Protein AF-A0A0F9SV76-F1 (afdb_monomer)

Solvent-accessible surface area (backbone atoms only — not comparable to full-atom values): 3462 Å² total; per-residue (Å²): 132,55,71,67,61,51,52,50,51,53,50,53,52,44,55,70,33,72,67,34,45,51,50,48,52,55,36,48,77,73,68,39,55,69,60,48,35,53,51,34,24,68,77,64,75,29,67,68,60,18,49,52,49,54,52,59,59,53,75,76,112

pLDDT: mean 92.3, std 4.45, range [73.25, 97.0]

Foldseek 3Di:
DDPVVVVLVVLLVQCPDPNVVVVLLVCLVVPVLVVQLVSQCSNPVDSVRSVVVSVVSVVVD

Organism: NCBI:txid412755

Sequence (61 aa):
MDEFTLDWIIKMNFWNSHEGKEVLLCMLSQGYEGEVFAISLFLYSSAFAAHDIIKGLRELF

Radius of gyration: 12.2 Å; Cα contacts (8 Å, |Δi|>4): 38; chains: 1; bounding box: 29×22×34 Å

Structure (mmCIF, N/CA/C/O backbone):
data_AF-A0A0F9SV76-F1
#
_entry.id   AF-A0A0F9SV76-F1
#
loop_
_atom_site.group_PDB
_atom_site.id
_atom_site.type_symbol
_atom_site.label_atom_id
_atom_site.label_alt_id
_atom_site.label_comp_id
_atom_site.label_asym_id
_atom_site.label_entity_id
_atom_site.label_seq_id
_atom_site.pdbx_PDB_ins_code
_atom_site.Cartn_x
_atom_site.Cartn_y
_atom_site.Cartn_z
_atom_site.occupancy
_atom_site.B_iso_or_equiv
_atom_site.auth_seq_id
_atom_site.auth_comp_id
_atom_site.auth_asym_id
_atom_site.auth_atom_id
_atom_site.pdbx_PDB_model_num
ATOM 1 N N . MET A 1 1 ? 16.227 -2.982 -19.288 1.00 81.88 1 MET A N 1
ATOM 2 C CA . MET A 1 1 ? 15.199 -3.131 -18.243 1.00 81.88 1 MET A CA 1
ATOM 3 C C . MET A 1 1 ? 13.929 -3.507 -18.966 1.00 81.88 1 MET A C 1
ATOM 5 O O . MET A 1 1 ? 13.590 -2.817 -19.920 1.00 81.88 1 MET A O 1
ATOM 9 N N . ASP A 1 2 ? 13.342 -4.645 -18.630 1.00 96.00 2 ASP A N 1
ATOM 10 C CA . ASP A 1 2 ? 12.074 -5.079 -19.213 1.00 96.00 2 ASP A CA 1
ATOM 11 C C . ASP A 1 2 ? 10.911 -4.210 -18.705 1.00 96.00 2 ASP A C 1
ATOM 13 O O . ASP A 1 2 ? 11.039 -3.487 -17.713 1.00 96.00 2 ASP A O 1
ATOM 17 N N . GLU A 1 3 ? 9.790 -4.262 -19.421 1.00 95.94 3 GLU A N 1
ATOM 18 C CA . GLU A 1 3 ? 8.605 -3.439 -19.155 1.00 95.94 3 GLU A CA 1
ATOM 19 C C . GLU A 1 3 ? 8.034 -3.678 -17.752 1.00 95.94 3 GLU A C 1
ATOM 21 O O . GLU A 1 3 ? 7.658 -2.725 -17.070 1.00 95.94 3 GLU A O 1
ATOM 26 N N . PHE A 1 4 ? 8.058 -4.929 -17.283 1.00 93.44 4 PHE A N 1
ATOM 27 C CA . PHE A 1 4 ? 7.596 -5.279 -15.944 1.00 93.44 4 PHE A CA 1
ATOM 28 C C . PHE A 1 4 ? 8.468 -4.631 -14.863 1.00 93.44 4 PHE A C 1
ATOM 30 O O . PHE A 1 4 ? 7.939 -4.010 -13.941 1.00 93.44 4 PHE A O 1
ATOM 37 N N . THR A 1 5 ? 9.796 -4.708 -14.988 1.00 94.25 5 THR A N 1
ATOM 38 C CA . THR A 1 5 ? 10.706 -4.065 -14.027 1.00 94.25 5 THR A CA 1
ATOM 39 C C . THR A 1 5 ? 10.508 -2.545 -13.985 1.00 94.25 5 THR A C 1
ATOM 41 O O . THR A 1 5 ? 10.536 -1.954 -12.905 1.00 94.25 5 THR A O 1
ATOM 44 N N . LEU A 1 6 ? 10.273 -1.897 -15.131 1.00 95.25 6 LEU A N 1
ATOM 45 C CA . LEU A 1 6 ? 10.034 -0.451 -15.181 1.00 95.25 6 LEU A CA 1
ATOM 46 C C . LEU A 1 6 ? 8.717 -0.061 -14.491 1.00 95.25 6 LEU A C 1
ATOM 48 O O . LEU A 1 6 ? 8.708 0.855 -13.667 1.00 95.25 6 LEU A O 1
ATOM 52 N N . ASP A 1 7 ? 7.627 -0.767 -14.793 1.00 94.06 7 ASP A N 1
ATOM 53 C CA . ASP A 1 7 ? 6.319 -0.552 -14.161 1.00 94.06 7 ASP A CA 1
ATOM 54 C C . ASP A 1 7 ? 6.380 -0.786 -12.644 1.00 94.06 7 ASP A C 1
ATOM 56 O O . ASP A 1 7 ? 5.862 0.014 -11.859 1.00 94.06 7 ASP A O 1
ATOM 60 N N . TRP A 1 8 ? 7.100 -1.828 -12.215 1.00 92.50 8 TRP A N 1
ATOM 61 C CA . TRP A 1 8 ? 7.324 -2.116 -10.802 1.00 92.50 8 TRP A CA 1
ATOM 62 C C . TRP A 1 8 ? 8.028 -0.955 -10.087 1.00 92.50 8 TRP A C 1
ATOM 64 O O . TRP A 1 8 ? 7.553 -0.502 -9.046 1.00 92.50 8 TRP A O 1
ATOM 74 N N . ILE A 1 9 ? 9.107 -0.412 -10.665 1.00 94.75 9 ILE A N 1
ATOM 75 C CA . ILE A 1 9 ? 9.834 0.735 -10.093 1.00 94.75 9 ILE A CA 1
ATOM 76 C C . ILE A 1 9 ? 8.932 1.970 -10.000 1.00 94.7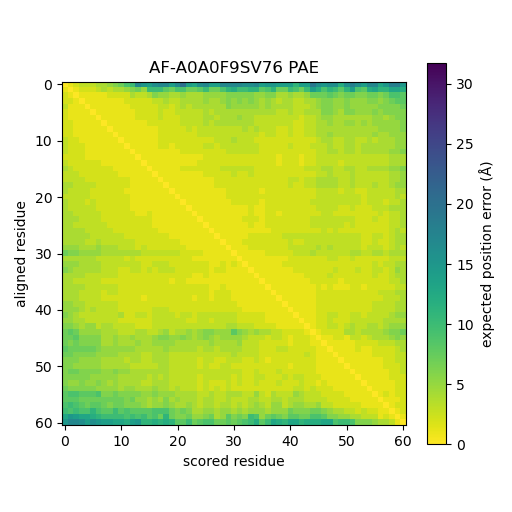5 9 ILE A C 1
ATOM 78 O O . ILE A 1 9 ? 8.920 2.638 -8.966 1.00 94.75 9 ILE A O 1
ATOM 82 N N . ILE A 1 10 ? 8.166 2.279 -11.050 1.00 95.56 10 ILE A N 1
ATOM 83 C CA . ILE A 1 10 ? 7.263 3.441 -11.066 1.00 95.56 10 ILE A CA 1
ATOM 84 C C . ILE A 1 10 ? 6.221 3.324 -9.950 1.00 95.56 10 ILE A C 1
ATOM 86 O O . ILE A 1 10 ? 6.043 4.268 -9.177 1.00 95.56 10 ILE A O 1
ATOM 90 N N . LYS A 1 11 ? 5.579 2.159 -9.817 1.00 94.12 11 LYS A N 1
ATOM 91 C CA . LYS A 1 11 ? 4.590 1.900 -8.762 1.00 94.12 11 LYS A CA 1
ATOM 92 C C . LYS A 1 11 ? 5.206 1.993 -7.372 1.00 94.12 11 LYS A C 1
ATOM 94 O O . LYS A 1 11 ? 4.638 2.653 -6.506 1.00 94.12 11 LYS A O 1
ATOM 99 N N . MET A 1 12 ? 6.373 1.385 -7.161 1.00 93.81 12 MET A N 1
ATOM 100 C CA . MET A 1 12 ? 7.088 1.459 -5.883 1.00 93.81 12 MET A CA 1
ATOM 101 C C . MET A 1 12 ? 7.446 2.900 -5.516 1.00 93.81 12 MET A C 1
ATOM 103 O O . MET A 1 12 ? 7.272 3.294 -4.364 1.00 93.81 12 MET A O 1
ATOM 107 N N . ASN A 1 13 ? 7.910 3.696 -6.481 1.00 96.25 13 ASN A N 1
ATOM 108 C CA . ASN A 1 13 ? 8.254 5.097 -6.254 1.00 96.25 13 ASN A CA 1
ATOM 109 C C . ASN A 1 13 ? 7.026 5.931 -5.889 1.00 96.25 13 ASN A C 1
ATOM 111 O O . ASN A 1 13 ? 7.086 6.700 -4.934 1.00 96.25 13 ASN A O 1
ATOM 115 N N . PHE A 1 14 ? 5.915 5.760 -6.610 1.00 96.81 14 PHE A N 1
ATOM 116 C CA . PHE A 1 14 ? 4.677 6.481 -6.326 1.00 96.81 14 PHE A CA 1
ATOM 117 C C . PHE A 1 14 ? 4.132 6.140 -4.938 1.00 96.81 14 PHE A C 1
ATOM 119 O O . PHE A 1 14 ? 3.925 7.026 -4.119 1.00 96.81 14 PHE A O 1
ATOM 126 N N . TRP A 1 15 ? 3.955 4.858 -4.623 1.00 94.69 15 TRP A N 1
ATOM 127 C CA . TRP A 1 15 ? 3.347 4.458 -3.353 1.00 94.69 15 TRP A CA 1
ATOM 128 C C . TRP A 1 15 ? 4.218 4.761 -2.123 1.00 94.69 15 TRP A C 1
ATOM 130 O O . TRP A 1 15 ? 3.692 4.902 -1.021 1.00 94.69 15 TRP A O 1
ATOM 140 N N . ASN A 1 16 ? 5.536 4.904 -2.296 1.00 92.00 16 ASN A N 1
ATOM 141 C CA . ASN A 1 16 ? 6.431 5.378 -1.237 1.00 92.00 16 ASN A CA 1
ATOM 142 C C . ASN A 1 16 ? 6.532 6.911 -1.147 1.00 92.00 16 ASN A C 1
ATOM 144 O O . ASN A 1 16 ? 7.084 7.413 -0.158 1.00 92.00 16 ASN A O 1
ATOM 148 N N . SER A 1 17 ? 6.016 7.648 -2.137 1.00 96.50 17 SER A N 1
ATOM 149 C CA . SER A 1 17 ? 5.994 9.110 -2.132 1.00 96.50 17 SER A CA 1
ATOM 150 C C . SER A 1 17 ? 5.041 9.654 -1.064 1.00 96.50 17 SER A C 1
ATOM 152 O O . SER A 1 17 ? 4.288 8.916 -0.423 1.00 96.50 17 SER A O 1
ATOM 154 N N . HIS A 1 18 ? 5.102 10.964 -0.831 1.00 96.06 18 HIS A N 1
ATOM 155 C CA . HIS A 1 18 ? 4.183 11.623 0.090 1.00 96.06 18 HIS A CA 1
ATOM 156 C C . HIS A 1 18 ? 2.738 11.521 -0.412 1.00 96.06 18 HIS A C 1
ATOM 158 O O . HIS A 1 18 ? 1.862 11.075 0.322 1.00 96.06 18 HIS A O 1
ATOM 164 N N . GLU A 1 19 ? 2.529 11.820 -1.691 1.00 97.00 19 GLU A N 1
ATOM 165 C CA . GLU A 1 19 ? 1.240 11.779 -2.375 1.00 97.00 19 GLU A CA 1
ATOM 166 C C . GLU A 1 19 ? 0.649 10.364 -2.368 1.00 97.00 19 GLU A C 1
ATOM 168 O O . GLU A 1 19 ? -0.530 10.185 -2.072 1.00 97.00 19 GLU A O 1
ATOM 173 N N . GLY A 1 20 ? 1.468 9.335 -2.624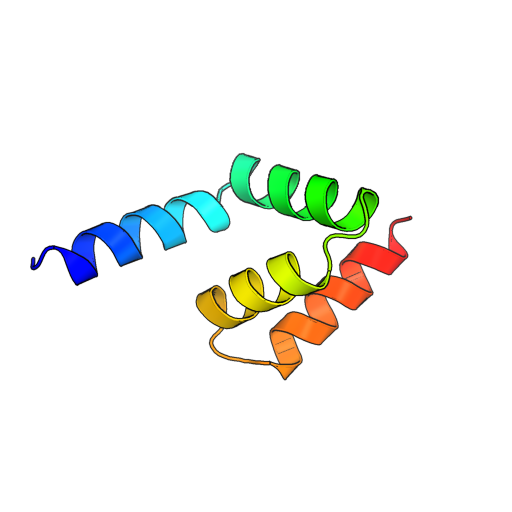 1.00 96.31 20 GLY A N 1
ATOM 174 C CA . GLY A 1 20 ? 1.027 7.943 -2.534 1.00 96.31 20 GLY A CA 1
ATOM 175 C C . GLY A 1 20 ? 0.514 7.586 -1.137 1.00 96.31 20 GLY A C 1
ATOM 176 O O . GLY A 1 20 ? -0.530 6.948 -1.003 1.00 96.31 20 GLY A O 1
ATOM 177 N N . LYS A 1 21 ? 1.192 8.054 -0.083 1.00 92.25 21 LYS A N 1
ATOM 178 C CA . LYS A 1 21 ? 0.757 7.847 1.308 1.00 92.25 21 LYS A CA 1
ATOM 179 C C . LYS A 1 21 ? -0.529 8.604 1.637 1.00 92.25 21 LYS A C 1
ATOM 181 O O . LYS A 1 21 ? -1.383 8.050 2.326 1.00 92.25 21 LYS A O 1
ATOM 186 N N . GLU A 1 22 ? -0.701 9.825 1.135 1.00 95.31 22 GLU A N 1
ATOM 187 C CA . GLU A 1 22 ? -1.954 10.577 1.288 1.00 95.31 22 GLU A CA 1
ATOM 188 C C . GLU A 1 22 ? -3.133 9.866 0.615 1.00 95.31 22 GLU A C 1
ATOM 190 O O . GLU A 1 22 ? -4.214 9.776 1.200 1.00 95.31 22 GLU A O 1
ATOM 195 N N . VAL A 1 23 ? -2.923 9.286 -0.572 1.00 95.75 23 VAL A N 1
ATOM 196 C CA . VAL A 1 23 ? -3.938 8.467 -1.248 1.00 95.75 23 VAL A CA 1
ATOM 197 C C . VAL A 1 23 ? -4.316 7.256 -0.396 1.00 95.75 23 VAL A C 1
ATOM 199 O O . VAL A 1 23 ? -5.505 7.012 -0.207 1.00 95.75 23 VAL A O 1
ATOM 202 N N . LEU A 1 24 ? -3.344 6.537 0.180 1.00 93.00 24 LEU A N 1
ATOM 203 C CA . LEU A 1 24 ? -3.627 5.399 1.066 1.00 93.00 24 LEU A CA 1
ATOM 204 C C . LEU A 1 24 ? -4.457 5.811 2.292 1.00 93.00 24 LEU A C 1
ATOM 206 O O . LEU A 1 24 ? -5.427 5.134 2.629 1.00 93.00 24 LEU A O 1
ATOM 210 N N . LEU A 1 25 ? -4.129 6.941 2.924 1.00 92.62 25 LEU A N 1
ATOM 211 C CA . LEU A 1 25 ? -4.905 7.491 4.043 1.00 92.62 25 LEU A CA 1
ATOM 212 C C . LEU A 1 25 ? -6.340 7.840 3.630 1.00 92.62 25 LEU A C 1
ATOM 214 O O . LEU A 1 25 ? -7.289 7.527 4.348 1.00 92.62 25 LEU A O 1
ATOM 218 N N . CYS A 1 26 ? -6.503 8.461 2.463 1.00 94.38 26 CYS A N 1
ATOM 219 C CA . CYS A 1 26 ? -7.803 8.832 1.913 1.00 94.38 26 CYS A CA 1
ATOM 220 C C . CYS A 1 2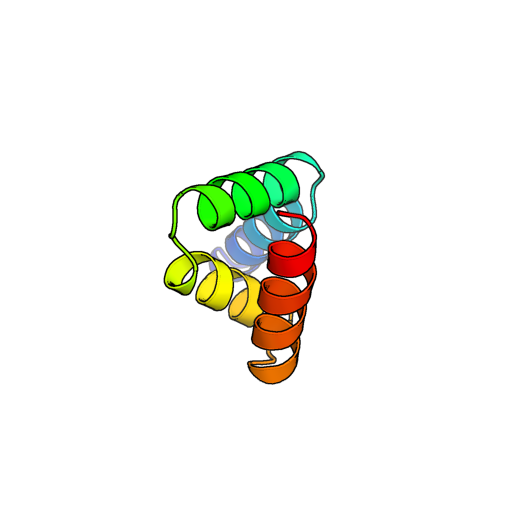6 ? -8.654 7.603 1.551 1.00 94.38 26 CYS A C 1
ATOM 222 O O . CYS A 1 26 ? -9.865 7.595 1.761 1.00 94.38 26 CYS A O 1
ATOM 224 N N . MET A 1 27 ? -8.034 6.542 1.032 1.00 94.62 27 MET A N 1
ATOM 225 C CA . MET A 1 27 ? -8.702 5.269 0.753 1.00 94.62 27 MET A CA 1
ATOM 226 C C . MET A 1 27 ? -9.159 4.587 2.045 1.00 94.62 27 MET A C 1
ATOM 228 O O . MET A 1 27 ? -10.304 4.144 2.133 1.00 94.62 27 MET A O 1
ATOM 232 N N . LEU A 1 28 ? -8.308 4.568 3.076 1.00 92.88 28 LEU A N 1
ATOM 233 C CA . LEU A 1 28 ? -8.676 4.046 4.393 1.00 92.88 28 LEU A CA 1
ATOM 234 C C . LEU A 1 28 ? -9.848 4.815 5.006 1.00 92.88 28 LEU A C 1
ATOM 236 O O . LEU A 1 28 ? -10.810 4.196 5.458 1.00 92.88 28 LEU A O 1
ATOM 240 N N . SER A 1 29 ? -9.817 6.149 4.999 1.00 91.38 29 SER A N 1
ATOM 241 C CA . SER A 1 29 ? -10.902 6.952 5.579 1.00 91.38 29 SER A CA 1
ATOM 242 C C . SER A 1 29 ? -12.249 6.721 4.884 1.00 91.38 29 SER A C 1
ATOM 244 O O . SER A 1 29 ? -13.291 6.813 5.528 1.00 91.38 29 SER A O 1
ATOM 246 N N . GLN A 1 30 ? -12.229 6.339 3.605 1.00 93.94 30 GLN A N 1
ATOM 247 C CA . GLN A 1 30 ? -13.412 6.010 2.808 1.00 93.94 30 GLN A CA 1
ATOM 248 C C . GLN A 1 30 ? -13.864 4.542 2.902 1.00 93.94 30 GLN A C 1
ATOM 250 O O . GLN A 1 30 ? -14.911 4.208 2.352 1.00 93.94 30 GLN A O 1
ATOM 255 N N . GLY A 1 31 ? -13.124 3.673 3.599 1.00 93.25 31 GLY A N 1
ATOM 256 C CA . GLY A 1 31 ? -13.500 2.264 3.779 1.00 93.25 31 GLY A CA 1
ATOM 257 C C . GLY A 1 31 ? -12.971 1.301 2.706 1.00 93.25 31 GLY A C 1
ATOM 258 O O . GLY A 1 31 ? -13.561 0.244 2.493 1.00 93.25 31 GLY A O 1
ATOM 259 N N . TYR A 1 32 ? -11.885 1.661 2.012 1.00 95.94 32 TYR A N 1
ATOM 260 C CA . TYR A 1 32 ? -11.206 0.810 1.022 1.00 95.94 32 TYR A CA 1
ATOM 261 C C . TYR A 1 32 ? -10.017 0.037 1.629 1.00 95.94 32 TYR A C 1
ATOM 263 O O . TYR A 1 32 ? -8.904 0.034 1.095 1.00 95.94 32 TYR A O 1
ATOM 271 N N . GLU A 1 33 ? -10.201 -0.595 2.794 1.00 93.06 33 GLU A N 1
ATOM 272 C CA . GLU A 1 33 ? -9.130 -1.340 3.475 1.00 93.06 33 GLU A CA 1
ATOM 273 C C . GLU A 1 33 ? -8.574 -2.501 2.650 1.00 93.06 33 GLU A C 1
ATOM 275 O O . GLU A 1 33 ? -7.385 -2.800 2.753 1.00 93.06 33 GLU A O 1
ATOM 280 N N . GLY A 1 34 ? -9.408 -3.162 1.844 1.00 94.88 34 GLY A N 1
ATOM 281 C CA . GLY A 1 34 ? -8.983 -4.303 1.032 1.00 94.88 34 GLY A CA 1
ATOM 282 C C . GLY A 1 34 ? -7.950 -3.909 -0.024 1.00 94.88 34 GLY A C 1
ATOM 283 O O . GLY A 1 34 ? -6.936 -4.586 -0.205 1.00 94.88 34 GLY A O 1
ATOM 284 N N . GLU A 1 35 ? -8.168 -2.778 -0.685 1.00 95.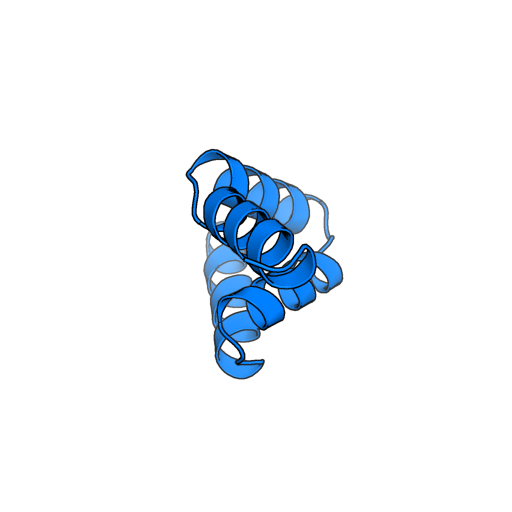69 35 GLU A N 1
ATOM 285 C CA . GLU A 1 35 ? -7.275 -2.222 -1.694 1.00 95.69 35 GLU A CA 1
ATOM 286 C C . GLU A 1 35 ? -5.976 -1.724 -1.063 1.00 95.69 35 GLU A C 1
ATOM 288 O O . GLU A 1 35 ? -4.889 -2.004 -1.573 1.00 95.69 35 GLU A O 1
ATOM 293 N N . VAL A 1 36 ? -6.073 -1.045 0.083 1.00 94.69 36 VAL A N 1
ATOM 294 C CA . VAL A 1 36 ? -4.900 -0.596 0.845 1.00 94.69 36 VAL A CA 1
ATOM 295 C C . VAL A 1 36 ? -4.071 -1.799 1.291 1.00 94.69 36 VAL A C 1
ATOM 297 O O . VAL A 1 36 ? -2.850 -1.783 1.146 1.00 94.69 36 VAL A O 1
ATOM 300 N N . PHE A 1 37 ? -4.714 -2.884 1.732 1.00 95.12 37 PHE A N 1
ATOM 301 C CA . PHE A 1 37 ? -4.030 -4.126 2.086 1.00 95.12 37 PHE A CA 1
ATOM 302 C C . PHE A 1 37 ? -3.286 -4.724 0.896 1.00 95.12 37 PHE A C 1
ATOM 304 O O . PHE A 1 37 ? -2.124 -5.100 1.037 1.00 95.12 37 PHE A O 1
ATOM 311 N N . ALA A 1 38 ? -3.913 -4.785 -0.281 1.00 94.62 38 ALA A N 1
ATOM 312 C CA . ALA A 1 38 ? -3.276 -5.305 -1.488 1.00 94.62 38 ALA A CA 1
ATOM 313 C C . ALA A 1 38 ? -2.048 -4.473 -1.900 1.00 94.62 38 ALA A C 1
ATOM 315 O O . ALA A 1 38 ? -1.007 -5.039 -2.242 1.00 94.62 38 ALA A O 1
ATOM 316 N N . ILE A 1 39 ? -2.134 -3.142 -1.810 1.00 94.12 39 ILE A N 1
ATOM 317 C CA . ILE A 1 39 ? -1.011 -2.240 -2.099 1.00 94.12 39 ILE A CA 1
ATOM 318 C C . ILE A 1 39 ? 0.105 -2.420 -1.066 1.00 94.12 39 ILE A C 1
ATOM 320 O O . ILE A 1 39 ? 1.266 -2.587 -1.436 1.00 94.12 39 ILE A O 1
ATOM 324 N N . SER A 1 40 ? -0.216 -2.443 0.228 1.00 92.56 40 SER A N 1
ATOM 325 C CA . SER A 1 40 ? 0.780 -2.676 1.278 1.00 92.56 40 SER A CA 1
ATOM 326 C C . SER A 1 40 ? 1.424 -4.062 1.159 1.00 92.56 40 SER A C 1
ATOM 328 O O . SER A 1 40 ? 2.633 -4.194 1.333 1.00 92.56 40 SER A O 1
ATOM 330 N N . LEU A 1 41 ? 0.663 -5.095 0.794 1.00 93.25 41 LEU A N 1
ATOM 331 C CA . LEU A 1 41 ? 1.204 -6.427 0.531 1.00 93.25 41 LEU A CA 1
ATOM 332 C C . LEU A 1 41 ? 2.180 -6.407 -0.649 1.00 93.25 41 LEU A C 1
ATOM 334 O O . LEU A 1 41 ? 3.245 -7.009 -0.558 1.00 93.25 41 LEU A O 1
ATOM 338 N N . PHE A 1 42 ? 1.849 -5.690 -1.724 1.00 90.69 42 PHE A N 1
ATOM 339 C CA . PHE A 1 42 ? 2.746 -5.489 -2.861 1.00 90.69 42 PHE A CA 1
ATOM 340 C C . PHE A 1 42 ? 4.049 -4.782 -2.448 1.00 90.69 42 PHE A C 1
ATOM 342 O O . PHE A 1 42 ? 5.132 -5.238 -2.810 1.00 90.69 42 PHE A O 1
ATOM 349 N N . LEU A 1 43 ? 3.958 -3.715 -1.649 1.00 90.88 43 LEU A N 1
ATOM 350 C CA . LEU A 1 43 ? 5.109 -2.917 -1.210 1.00 90.88 43 LEU A CA 1
ATOM 351 C C . LEU A 1 43 ? 6.052 -3.673 -0.269 1.00 90.88 43 LEU A C 1
ATOM 353 O O . LEU A 1 43 ? 7.271 -3.570 -0.394 1.00 90.88 43 LEU A O 1
ATOM 357 N N . TYR A 1 44 ? 5.491 -4.400 0.699 1.00 88.94 44 TYR A N 1
ATOM 358 C CA . TYR A 1 44 ? 6.249 -4.981 1.810 1.00 88.94 44 TYR A CA 1
ATOM 359 C C . TYR A 1 44 ? 6.412 -6.497 1.706 1.00 88.94 44 TYR A C 1
ATOM 361 O O . TYR A 1 44 ? 7.100 -7.091 2.534 1.00 88.94 44 TYR A O 1
ATOM 369 N N . SER A 1 45 ? 5.775 -7.135 0.716 1.00 91.25 45 SER A N 1
ATOM 370 C CA . SER A 1 45 ? 5.779 -8.593 0.513 1.00 91.25 45 SER A CA 1
ATOM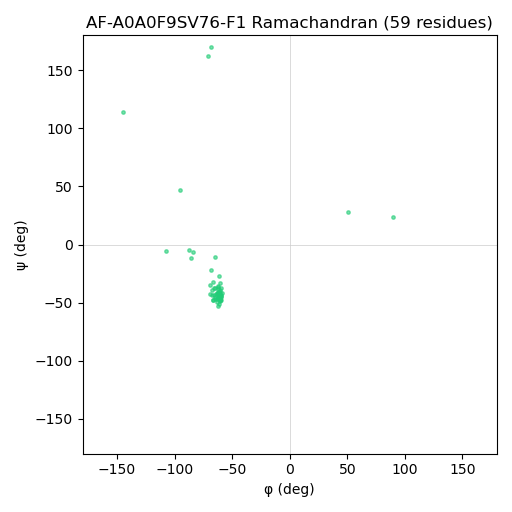 371 C C . SER A 1 45 ? 5.419 -9.384 1.780 1.00 91.25 45 SER A C 1
ATOM 373 O O . SER A 1 45 ? 5.854 -10.518 1.971 1.00 91.25 45 SER A O 1
ATOM 375 N N . SER A 1 46 ? 4.633 -8.775 2.671 1.00 94.12 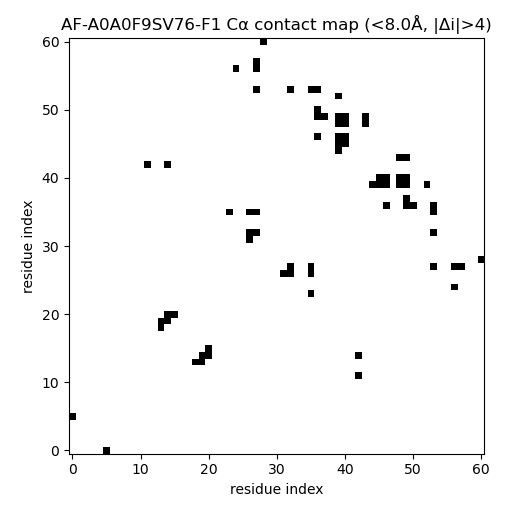46 SER A N 1
ATOM 376 C CA . SER A 1 46 ? 4.268 -9.328 3.971 1.00 94.12 46 SER A CA 1
ATOM 377 C C . SER A 1 46 ? 2.846 -8.928 4.331 1.00 94.12 46 SER A C 1
ATOM 379 O O . SER A 1 46 ? 2.551 -7.760 4.582 1.00 94.12 46 SER A O 1
ATOM 381 N N . ALA A 1 47 ? 1.966 -9.928 4.390 1.00 90.75 47 ALA A N 1
ATOM 382 C CA . ALA A 1 47 ? 0.581 -9.757 4.820 1.00 90.75 47 ALA A CA 1
ATOM 383 C C . ALA A 1 47 ? 0.493 -9.274 6.273 1.00 90.75 47 ALA A C 1
ATOM 385 O O . ALA A 1 47 ? -0.367 -8.463 6.604 1.00 90.75 47 ALA A O 1
ATOM 386 N N . PHE A 1 48 ? 1.413 -9.737 7.124 1.00 92.81 48 PHE A N 1
ATOM 387 C CA . PHE A 1 48 ? 1.500 -9.300 8.513 1.00 92.81 48 PHE A CA 1
ATOM 388 C C . PHE A 1 48 ? 1.830 -7.805 8.602 1.00 92.81 48 PHE A C 1
ATOM 390 O O . PHE A 1 48 ? 1.103 -7.053 9.244 1.00 92.81 48 PHE A O 1
ATOM 397 N N . ALA A 1 49 ? 2.858 -7.353 7.875 1.00 90.81 49 ALA A N 1
ATOM 398 C CA . ALA A 1 49 ? 3.225 -5.937 7.850 1.00 90.81 49 ALA A CA 1
ATOM 399 C C . ALA A 1 49 ? 2.103 -5.065 7.262 1.00 90.81 49 ALA A C 1
ATOM 401 O O . ALA A 1 49 ? 1.806 -4.003 7.799 1.00 90.81 49 ALA A O 1
ATOM 402 N N . ALA A 1 50 ? 1.450 -5.525 6.190 1.00 91.25 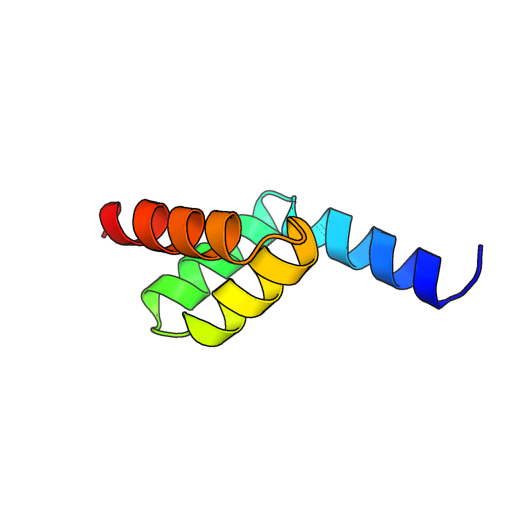50 ALA A N 1
ATOM 403 C CA . ALA A 1 50 ? 0.324 -4.820 5.583 1.00 91.25 50 ALA A CA 1
ATOM 404 C C . ALA A 1 50 ? -0.842 -4.630 6.566 1.00 91.25 50 ALA A C 1
ATOM 406 O O . ALA A 1 50 ? -1.386 -3.532 6.679 1.00 91.25 50 ALA A O 1
ATOM 407 N N . HIS A 1 51 ? -1.190 -5.681 7.310 1.00 92.94 51 HIS A N 1
ATOM 408 C CA . HIS A 1 51 ? -2.232 -5.623 8.328 1.00 92.94 51 HIS A CA 1
ATOM 409 C C . HIS A 1 51 ? -1.883 -4.642 9.460 1.00 92.94 51 HIS A C 1
ATOM 411 O O . HIS A 1 51 ? -2.714 -3.811 9.827 1.00 92.94 51 HIS A O 1
ATOM 417 N N . ASP A 1 52 ? -0.655 -4.695 9.982 1.00 92.25 52 ASP A N 1
ATOM 418 C CA . ASP A 1 52 ? -0.214 -3.811 11.067 1.00 92.25 52 ASP A CA 1
ATOM 419 C C . ASP A 1 52 ? -0.176 -2.339 10.648 1.00 92.25 52 ASP A C 1
ATOM 421 O O . ASP A 1 52 ? -0.573 -1.470 11.424 1.00 92.25 52 ASP A O 1
ATOM 425 N N . ILE A 1 53 ? 0.227 -2.051 9.407 1.00 87.69 53 ILE A N 1
ATOM 426 C CA . ILE A 1 53 ? 0.184 -0.695 8.848 1.00 87.69 53 ILE A CA 1
ATOM 427 C C . ILE A 1 53 ? -1.255 -0.187 8.804 1.00 87.69 53 ILE A C 1
ATOM 429 O O . ILE A 1 53 ? -1.528 0.895 9.313 1.00 87.69 53 ILE A O 1
ATOM 433 N N . ILE A 1 54 ? -2.189 -0.960 8.245 1.00 90.44 54 ILE A N 1
ATOM 434 C CA . ILE A 1 54 ? -3.598 -0.550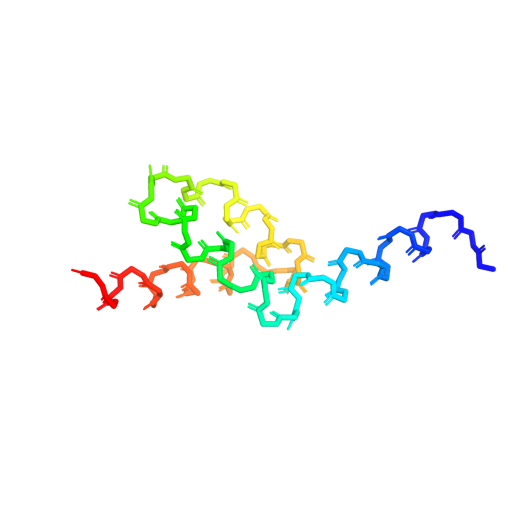 8.161 1.00 90.44 54 ILE A CA 1
ATOM 435 C C . ILE A 1 54 ? -4.180 -0.302 9.547 1.00 90.44 54 ILE A C 1
ATOM 437 O O . ILE A 1 54 ? -4.845 0.712 9.762 1.00 90.44 54 ILE A O 1
ATOM 441 N N . LYS A 1 55 ? -3.905 -1.201 10.496 1.00 91.25 55 LYS A N 1
ATOM 442 C CA . LYS A 1 55 ? -4.355 -1.051 11.878 1.00 91.25 55 LYS A CA 1
ATOM 443 C C . LYS A 1 55 ? -3.794 0.225 12.510 1.00 91.25 55 LYS A C 1
ATOM 445 O O . LYS A 1 55 ? -4.566 1.010 13.048 1.00 91.25 55 LYS A O 1
ATOM 450 N N . GLY A 1 56 ? -2.488 0.461 12.390 1.00 89.06 56 GLY A N 1
ATOM 451 C CA . GLY A 1 56 ? -1.848 1.665 12.925 1.00 89.06 56 GLY A CA 1
ATOM 452 C C . GLY A 1 56 ? -2.368 2.954 12.284 1.00 89.06 56 GLY A C 1
ATOM 453 O O . GLY A 1 56 ? -2.552 3.953 12.969 1.00 89.06 56 GLY A O 1
ATOM 454 N N . LEU A 1 57 ? -2.673 2.934 10.984 1.00 83.75 57 LEU A N 1
ATOM 455 C CA . LEU A 1 57 ? -3.284 4.072 10.295 1.00 83.75 57 LEU A CA 1
ATOM 456 C C . LEU A 1 57 ? -4.733 4.315 10.740 1.00 83.75 57 LEU A C 1
ATOM 458 O O . LEU A 1 57 ? -5.150 5.466 10.832 1.00 83.75 57 LEU A O 1
ATOM 462 N N . ARG A 1 58 ? -5.499 3.259 11.042 1.00 84.31 58 ARG A N 1
ATOM 463 C CA . ARG A 1 58 ? -6.864 3.368 11.583 1.00 84.31 58 ARG A CA 1
ATOM 464 C C . ARG A 1 58 ? -6.896 3.969 12.987 1.00 84.31 58 ARG A C 1
ATOM 466 O O . ARG A 1 58 ? -7.834 4.690 13.276 1.00 84.31 58 ARG A O 1
ATOM 473 N N . GLU A 1 59 ? -5.881 3.733 13.817 1.00 86.81 59 GLU A N 1
ATOM 474 C CA . GLU A 1 59 ? -5.774 4.326 15.163 1.00 86.81 59 GLU A CA 1
ATOM 475 C C . GLU A 1 59 ? -5.613 5.863 15.152 1.00 86.81 59 GLU A C 1
ATOM 477 O O . GLU A 1 59 ? -5.730 6.499 16.198 1.00 86.81 59 GLU A O 1
ATOM 482 N N . LEU A 1 60 ? -5.362 6.475 13.986 1.00 76.81 60 LEU A N 1
ATOM 483 C CA . LEU A 1 60 ? -5.290 7.931 13.811 1.00 76.81 60 LEU A CA 1
ATOM 484 C C . LEU A 1 60 ? -6.663 8.604 13.602 1.00 76.81 60 LEU A C 1
ATOM 486 O O . LEU A 1 60 ? -6.713 9.835 13.547 1.00 76.81 60 LEU A O 1
ATOM 490 N N . PHE A 1 61 ? -7.745 7.829 13.463 1.00 73.25 61 PHE A N 1
ATOM 491 C CA . PHE A 1 61 ? -9.117 8.294 13.218 1.00 73.25 61 PHE A CA 1
ATOM 492 C C . PHE A 1 61 ? -10.066 7.837 14.331 1.00 73.25 61 PHE A C 1
ATOM 494 O O . PHE A 1 61 ? -10.991 8.617 14.650 1.00 73.25 61 PHE A O 1
#

Nearest PDB structures (foldseek):
  8a98-assembly1_i  TM=6.392E-01  e=1.675E+00  Leishmania major strain Friedlin
  8qie-assembly1_i  TM=6.388E-01  e=1.779E+00  Leishmania major strain Friedlin
  6z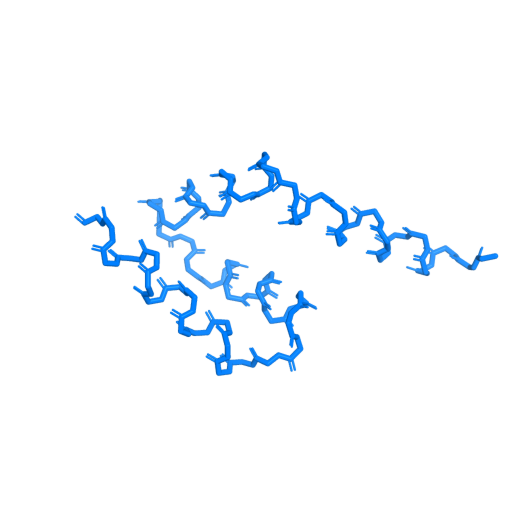j3-assembly1_Lx  TM=6.510E-01  e=2.132E+00  Euglena gracilis
  9cai-assembly1_Ci  TM=6.455E-01  e=3.458E+00  Caenorhabditis elegans
  7oyc-assembly1_i1  TM=6.342E-01  e=8.056E+00  Xenopus laevis

Secondary structure (DSSP, 8-state):
--HHHHHHHHHHHHHHSHHHHHHHHHHHHTT-HHHHHHHHHHHHS-HHHHHHHHHHHHTT-

Mean predicted aligned error: 3.19 Å